Protein AF-A0AAW9QQY4-F1 (afdb_monomer_lite)

pLDDT: mean 72.46, std 7.48, range [55.44, 81.88]

Foldseek 3Di:
DDPVPDDAFDKDAAQDDPADVVGCVVVVVCVVQVNDHRFIKGWHAADPDPGRTDIHTD

Secondary structure (DSSP, 8-state):
--GGGPPTT-EEE-------TTTHHHHHHHHHTT--TTSEEEEEEE-SSSSSEEEEE-

Structure (mmCIF, N/CA/C/O backbone):
data_AF-A0AAW9QQY4-F1
#
_entry.id   AF-A0AAW9QQY4-F1
#
loop_
_atom_site.group_PDB
_atom_site.id
_atom_site.type_symbol
_atom_site.label_atom_id
_atom_site.label_alt_id
_atom_site.label_comp_id
_atom_site.label_asym_id
_atom_site.label_entity_id
_atom_site.label_seq_id
_atom_site.pdbx_PDB_ins_code
_atom_site.Cartn_x
_atom_site.Cartn_y
_atom_site.Cartn_z
_atom_site.occupancy
_atom_site.B_iso_or_equiv
_atom_site.auth_seq_id
_atom_site.auth_comp_id
_atom_site.auth_asym_id
_atom_site.auth_atom_id
_atom_site.pdbx_PDB_model_num
ATOM 1 N N . MET A 1 1 ? -6.844 9.980 -4.875 1.00 61.88 1 MET A N 1
ATOM 2 C CA . MET A 1 1 ? -6.475 9.495 -3.533 1.00 61.88 1 MET A CA 1
ATOM 3 C C . MET A 1 1 ? -5.360 8.476 -3.681 1.00 61.88 1 MET A C 1
ATOM 5 O O . MET A 1 1 ? -5.462 7.604 -4.534 1.00 61.88 1 MET A O 1
ATOM 9 N N . THR A 1 2 ? -4.302 8.607 -2.892 1.00 68.19 2 THR A N 1
ATOM 10 C CA . THR A 1 2 ? -3.121 7.734 -2.886 1.00 68.19 2 THR A CA 1
ATOM 11 C C . THR A 1 2 ? -3.021 6.985 -1.558 1.00 68.19 2 THR A C 1
ATOM 13 O O . THR A 1 2 ? -3.535 7.447 -0.542 1.00 68.19 2 THR A O 1
ATOM 16 N N . LEU A 1 3 ? -2.325 5.843 -1.531 1.00 70.06 3 LEU A N 1
ATOM 17 C CA . LEU A 1 3 ? -2.106 5.077 -0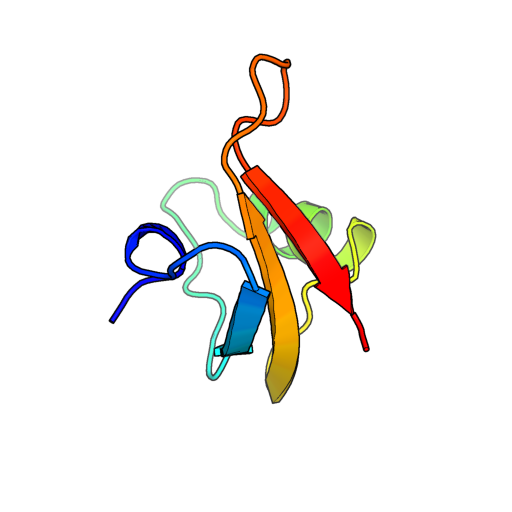.292 1.00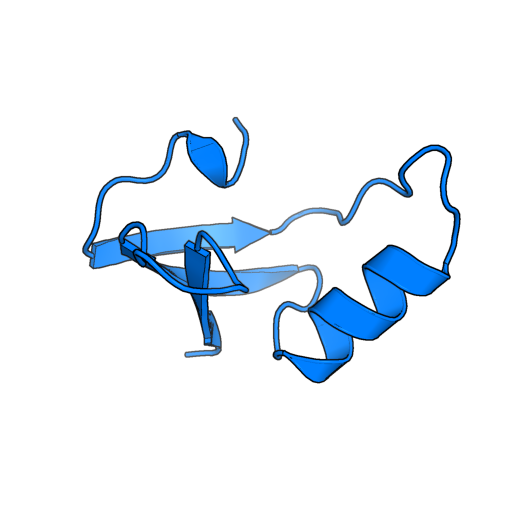 70.06 3 LEU A CA 1
ATOM 18 C C . LEU A 1 3 ? -1.415 5.900 0.813 1.00 70.06 3 LEU A C 1
ATOM 20 O O . LEU A 1 3 ? -1.595 5.623 1.994 1.00 70.06 3 LEU A O 1
ATOM 24 N N . SER A 1 4 ? -0.653 6.927 0.435 1.00 70.62 4 SER A N 1
ATOM 25 C CA . SER A 1 4 ? 0.018 7.872 1.335 1.00 70.62 4 SER A CA 1
ATOM 26 C C . SER A 1 4 ? -0.928 8.780 2.127 1.00 70.62 4 SER A C 1
ATOM 28 O O . SER A 1 4 ? -0.501 9.351 3.126 1.00 70.62 4 SER A O 1
ATOM 30 N N . GLU A 1 5 ? -2.184 8.918 1.700 1.00 75.38 5 GLU A N 1
ATOM 31 C CA . GLU A 1 5 ? -3.198 9.756 2.357 1.00 75.38 5 GLU A CA 1
ATOM 32 C C . GLU A 1 5 ? -4.047 8.967 3.369 1.00 75.38 5 GLU A C 1
ATOM 34 O O . GLU A 1 5 ? -4.905 9.543 4.035 1.00 75.38 5 GLU A O 1
ATOM 39 N N . LEU A 1 6 ? -3.818 7.654 3.503 1.00 75.44 6 LEU A N 1
ATOM 40 C CA . LEU A 1 6 ? -4.542 6.819 4.457 1.00 75.44 6 LEU A CA 1
ATOM 41 C C . LEU A 1 6 ? -4.132 7.116 5.897 1.00 75.44 6 LEU A C 1
ATOM 43 O O . LEU A 1 6 ? -2.951 7.256 6.221 1.00 75.44 6 LEU A O 1
ATOM 47 N N . LEU A 1 7 ? -5.121 7.130 6.787 1.00 79.31 7 LEU A N 1
ATOM 48 C CA . LEU A 1 7 ? -4.900 7.191 8.227 1.00 79.31 7 LEU A CA 1
ATOM 49 C C . LEU A 1 7 ? -4.645 5.785 8.792 1.00 79.31 7 LEU A C 1
ATOM 51 O O . LEU A 1 7 ? -5.220 4.811 8.296 1.00 79.31 7 LEU A O 1
ATOM 55 N N . PRO A 1 8 ? -3.808 5.640 9.835 1.00 79.50 8 PRO A N 1
ATOM 56 C CA . PRO A 1 8 ? -3.601 4.351 10.487 1.00 79.50 8 PRO A CA 1
ATOM 57 C C . PRO A 1 8 ? -4.935 3.720 10.905 1.00 79.50 8 PRO A C 1
ATOM 59 O O . PRO A 1 8 ? -5.773 4.360 11.535 1.00 79.50 8 PRO A O 1
ATOM 62 N N . GLY A 1 9 ? -5.136 2.458 10.540 1.00 79.06 9 GLY A N 1
ATOM 63 C CA . GLY A 1 9 ? -6.362 1.705 10.786 1.00 79.06 9 GLY A CA 1
ATOM 64 C C . GLY A 1 9 ? -7.406 1.788 9.669 1.00 79.06 9 GLY A C 1
ATOM 65 O O . GLY A 1 9 ? -8.303 0.943 9.670 1.00 79.06 9 GLY A O 1
ATOM 66 N N . GLN A 1 10 ? -7.288 2.717 8.711 1.00 80.00 10 GLN A N 1
ATOM 67 C CA . GLN A 1 10 ? -8.188 2.776 7.557 1.00 80.00 10 GLN A CA 1
ATOM 68 C C . GLN A 1 10 ? -7.947 1.618 6.588 1.00 80.00 10 GLN A C 1
ATOM 70 O O . GLN A 1 10 ? -6.823 1.147 6.391 1.00 80.00 10 GLN A O 1
ATOM 75 N N . THR A 1 11 ? -9.043 1.184 5.968 1.00 80.31 11 THR A N 1
ATOM 76 C CA . THR A 1 11 ? -9.041 0.188 4.898 1.00 80.31 11 THR A CA 1
ATOM 77 C C . THR A 1 11 ? -9.384 0.895 3.599 1.00 80.31 11 THR A C 1
ATOM 79 O O . THR A 1 11 ? -10.319 1.693 3.565 1.00 80.31 11 THR A O 1
ATOM 82 N N . ALA A 1 12 ? -8.637 0.609 2.540 1.00 80.31 12 ALA A N 1
ATOM 83 C CA . ALA A 1 12 ? -8.922 1.117 1.208 1.00 80.31 12 ALA A CA 1
ATOM 84 C C . ALA A 1 12 ? -8.826 0.003 0.180 1.00 80.31 12 ALA A C 1
ATOM 86 O O . ALA A 1 12 ? -8.033 -0.923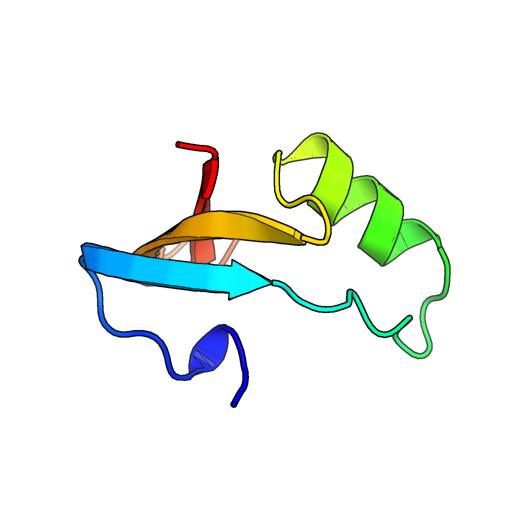 0.319 1.00 80.31 12 ALA A O 1
ATOM 87 N N . ILE A 1 13 ? -9.634 0.116 -0.864 1.00 80.31 13 ILE A N 1
ATOM 88 C CA . ILE A 1 13 ? -9.525 -0.740 -2.039 1.00 80.31 13 ILE A CA 1
ATOM 89 C C . ILE A 1 13 ? -8.484 -0.098 -2.949 1.00 80.31 13 ILE A C 1
ATOM 91 O O . ILE A 1 13 ? -8.546 1.107 -3.193 1.00 80.31 13 ILE A O 1
ATOM 95 N N . VAL A 1 14 ? -7.522 -0.887 -3.422 1.00 77.88 14 VAL A N 1
ATOM 96 C CA . VAL A 1 14 ? -6.553 -0.440 -4.428 1.00 77.88 14 VAL A CA 1
ATOM 97 C C . VAL A 1 14 ? -7.164 -0.713 -5.800 1.00 77.88 14 VAL A C 1
ATOM 99 O O . VAL A 1 14 ? -7.153 -1.866 -6.209 1.00 77.88 14 VAL A O 1
ATOM 102 N N . PRO A 1 15 ? -7.741 0.271 -6.513 1.00 71.00 15 PRO A N 1
ATOM 103 C CA . PRO A 1 15 ? -8.412 -0.004 -7.784 1.00 71.00 15 PRO A CA 1
ATOM 104 C C . PRO A 1 15 ? -7.418 -0.427 -8.871 1.00 71.00 15 PRO A C 1
ATOM 106 O O . PRO A 1 15 ? -7.710 -1.314 -9.664 1.00 71.00 15 PRO A O 1
ATOM 109 N N . GLU A 1 16 ? -6.229 0.173 -8.871 1.00 72.62 16 GLU A N 1
ATOM 110 C CA . GLU A 1 16 ? -5.207 -0.049 -9.885 1.00 72.62 16 GLU A CA 1
ATOM 111 C C . GLU A 1 16 ? -3.823 0.265 -9.307 1.00 72.62 16 GLU A C 1
ATOM 113 O O . GLU A 1 16 ? -3.653 1.224 -8.546 1.00 72.62 16 GLU A O 1
ATOM 118 N N . ILE A 1 17 ? -2.827 -0.545 -9.666 1.00 72.56 17 ILE A N 1
ATOM 119 C CA . ILE A 1 17 ? -1.417 -0.256 -9.407 1.00 72.56 17 ILE A CA 1
ATOM 120 C C . ILE A 1 17 ? -0.869 0.384 -10.677 1.00 72.56 17 ILE A C 1
ATOM 122 O O . ILE A 1 17 ? -0.518 -0.310 -11.627 1.00 72.56 17 ILE A O 1
ATOM 126 N N . LEU A 1 18 ? -0.812 1.715 -10.694 1.00 69.00 18 LEU A N 1
ATOM 127 C CA . LEU A 1 18 ? -0.199 2.436 -11.803 1.00 69.00 18 LEU A CA 1
ATOM 128 C C . LEU A 1 18 ? 1.292 2.102 -11.845 1.00 69.00 18 LEU A C 1
ATOM 130 O O . LEU A 1 18 ? 2.020 2.324 -10.870 1.00 69.00 18 LEU A O 1
ATOM 134 N N . GLU A 1 19 ? 1.741 1.564 -12.975 1.00 65.69 19 GLU A N 1
ATOM 135 C CA . GLU A 1 19 ? 3.151 1.276 -13.183 1.00 65.69 19 GLU A CA 1
ATOM 136 C C . GLU A 1 19 ? 3.949 2.577 -13.084 1.00 65.69 19 GLU A C 1
ATOM 138 O O . GLU A 1 19 ? 3.787 3.528 -13.849 1.00 65.69 19 GLU A O 1
ATOM 143 N N . SER A 1 20 ? 4.810 2.637 -12.073 1.00 64.62 20 SER A N 1
ATOM 144 C CA . SER A 1 20 ? 5.782 3.711 -11.939 1.00 64.62 20 SER A CA 1
ATOM 145 C C . SER A 1 20 ? 6.748 3.682 -13.128 1.00 64.62 20 SER A C 1
ATOM 147 O O . SER A 1 20 ? 6.942 2.648 -13.760 1.00 64.62 20 SER A O 1
ATOM 149 N N . ARG A 1 21 ? 7.481 4.776 -13.355 1.00 65.75 21 ARG A N 1
ATOM 150 C CA . ARG A 1 21 ? 8.632 4.857 -14.282 1.00 65.75 21 ARG A CA 1
ATOM 151 C C . ARG A 1 21 ? 9.692 3.745 -14.119 1.00 65.75 21 ARG A C 1
ATOM 153 O O . ARG A 1 21 ? 10.595 3.645 -14.938 1.00 65.75 21 ARG A O 1
ATOM 160 N N . TYR A 1 22 ? 9.612 2.951 -13.048 1.00 59.28 22 TYR A N 1
ATOM 161 C CA . TYR A 1 22 ? 10.454 1.787 -12.756 1.00 59.28 22 TYR A CA 1
ATOM 162 C C . TYR A 1 22 ? 9.858 0.439 -13.236 1.00 59.28 22 TYR A C 1
ATOM 164 O O . TYR A 1 22 ? 10.453 -0.608 -12.977 1.00 59.28 22 TYR A O 1
ATOM 172 N N . GLY A 1 23 ? 8.711 0.453 -13.926 1.00 67.62 23 GLY A N 1
ATOM 173 C CA . GLY A 1 23 ? 8.082 -0.699 -14.584 1.00 67.62 23 GLY A CA 1
ATOM 174 C C . GLY A 1 23 ? 7.508 -1.765 -13.643 1.00 67.62 23 GLY A C 1
ATOM 175 O O . GLY A 1 23 ? 7.278 -1.526 -12.451 1.00 67.62 23 GLY A O 1
ATOM 176 N N . GLN A 1 2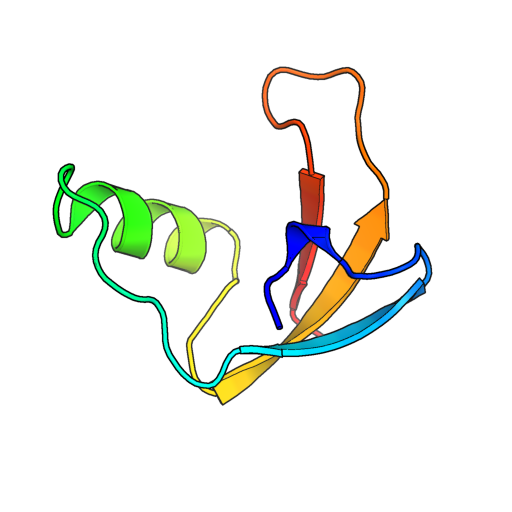4 ? 7.332 -2.976 -14.187 1.00 73.19 24 GLN A N 1
ATOM 177 C CA . GLN A 1 24 ? 6.733 -4.153 -13.534 1.00 73.19 24 GLN A CA 1
ATOM 178 C C . GLN A 1 24 ? 7.349 -4.517 -12.172 1.00 73.19 24 GLN A C 1
ATOM 180 O O . GLN A 1 24 ? 6.695 -5.127 -11.330 1.00 73.19 24 GLN A O 1
ATOM 185 N N . GLY A 1 25 ? 8.613 -4.154 -11.920 1.00 79.62 25 GLY A N 1
ATOM 186 C CA . GLY A 1 25 ? 9.324 -4.542 -10.698 1.00 79.62 25 GLY A CA 1
ATOM 187 C C . GLY A 1 25 ? 8.688 -4.003 -9.413 1.00 79.62 25 GLY A C 1
ATOM 188 O O . GLY A 1 25 ? 8.759 -4.653 -8.368 1.00 79.62 25 GLY A O 1
ATOM 189 N N . LEU A 1 26 ? 8.038 -2.836 -9.483 1.00 76.81 26 LEU A N 1
ATOM 190 C CA . LEU A 1 26 ? 7.307 -2.275 -8.347 1.00 76.81 26 LEU A CA 1
ATOM 191 C C . LEU A 1 26 ? 5.970 -2.994 -8.133 1.00 76.81 26 LEU A C 1
ATOM 193 O O . LEU A 1 26 ? 5.647 -3.314 -6.992 1.00 76.81 26 LEU A O 1
ATOM 197 N N . ALA A 1 27 ? 5.249 -3.313 -9.212 1.00 75.62 27 ALA A N 1
ATOM 198 C CA . ALA A 1 27 ? 4.022 -4.106 -9.149 1.00 75.62 27 ALA A CA 1
ATOM 199 C C . ALA A 1 27 ? 4.290 -5.493 -8.539 1.00 75.62 27 ALA A C 1
ATOM 201 O O . ALA A 1 27 ? 3.654 -5.856 -7.555 1.00 75.62 27 ALA A O 1
ATOM 202 N N . ASN A 1 28 ? 5.333 -6.192 -9.000 1.00 81.88 28 ASN A N 1
ATOM 203 C CA . ASN A 1 28 ? 5.722 -7.504 -8.470 1.00 81.88 28 ASN A CA 1
ATOM 204 C C . ASN A 1 28 ? 6.080 -7.456 -6.975 1.00 81.88 28 ASN A C 1
ATOM 206 O O . ASN A 1 28 ? 5.787 -8.389 -6.229 1.00 81.88 28 ASN A O 1
ATOM 210 N N . ARG A 1 29 ? 6.718 -6.373 -6.503 1.00 79.69 29 ARG A N 1
ATOM 211 C CA . ARG A 1 29 ? 7.003 -6.196 -5.067 1.00 79.69 29 ARG A CA 1
ATOM 212 C C . ARG A 1 29 ? 5.746 -5.941 -4.252 1.00 79.69 29 ARG A C 1
ATOM 214 O O . ARG A 1 29 ? 5.650 -6.456 -3.143 1.00 79.69 29 ARG A O 1
ATOM 221 N N . LEU A 1 30 ? 4.820 -5.136 -4.766 1.00 79.19 30 LEU A N 1
ATOM 222 C CA . LEU A 1 30 ? 3.543 -4.888 -4.099 1.00 79.19 30 LEU A CA 1
ATOM 223 C C . LEU A 1 30 ? 2.735 -6.186 -3.997 1.00 79.19 30 LEU A C 1
ATOM 225 O O . LEU A 1 30 ? 2.297 -6.529 -2.900 1.00 79.19 30 LEU A O 1
ATOM 229 N N . GLU A 1 31 ? 2.659 -6.962 -5.079 1.00 78.88 31 GLU A N 1
ATOM 230 C CA . GLU A 1 31 ? 2.018 -8.279 -5.078 1.00 78.88 31 GLU A CA 1
ATOM 231 C C . GLU A 1 31 ? 2.679 -9.249 -4.092 1.00 78.88 31 GLU A C 1
ATOM 233 O O . GLU A 1 31 ? 1.981 -9.891 -3.310 1.00 78.88 31 GLU A O 1
ATOM 238 N N . ALA A 1 32 ? 4.016 -9.310 -4.049 1.00 80.69 32 ALA A N 1
ATOM 239 C CA . ALA A 1 32 ? 4.749 -10.137 -3.086 1.00 80.69 32 ALA A CA 1
ATOM 240 C C . ALA A 1 32 ? 4.510 -9.726 -1.618 1.00 80.69 32 ALA A C 1
ATOM 242 O O . ALA A 1 32 ? 4.678 -10.541 -0.713 1.00 80.69 32 ALA A O 1
ATOM 243 N N . MET A 1 33 ? 4.098 -8.478 -1.369 1.00 75.56 33 MET A N 1
ATOM 244 C CA . MET A 1 33 ? 3.663 -7.994 -0.052 1.00 75.56 33 MET A CA 1
ATOM 245 C C . MET A 1 33 ? 2.157 -8.192 0.200 1.00 75.56 33 MET A C 1
ATOM 247 O O . MET A 1 33 ? 1.649 -7.769 1.238 1.00 75.56 33 MET A O 1
ATOM 251 N N . GLY A 1 34 ? 1.432 -8.821 -0.728 1.00 76.19 34 GLY A N 1
ATOM 252 C CA . GLY A 1 34 ? -0.011 -9.048 -0.644 1.00 76.19 34 GLY A CA 1
ATOM 253 C C . GLY A 1 34 ? -0.864 -7.837 -1.035 1.00 76.19 34 GLY A C 1
ATOM 254 O O . GLY A 1 34 ? -2.076 -7.860 -0.841 1.00 76.19 34 GLY A O 1
ATOM 255 N N . ILE A 1 35 ? -0.260 -6.783 -1.586 1.00 79.56 35 ILE A N 1
ATOM 256 C CA . ILE A 1 35 ? -0.968 -5.609 -2.104 1.00 79.56 35 ILE A CA 1
ATOM 257 C C . ILE A 1 35 ? -1.336 -5.911 -3.556 1.00 79.56 35 ILE A C 1
ATOM 259 O O . ILE A 1 35 ? -0.512 -5.778 -4.457 1.00 79.56 35 ILE A O 1
ATOM 263 N N . ILE A 1 36 ? -2.574 -6.354 -3.765 1.00 78.44 36 ILE A N 1
ATOM 264 C CA . ILE A 1 36 ? -3.090 -6.785 -5.068 1.00 78.44 36 ILE A CA 1
ATOM 265 C C . ILE A 1 36 ? -4.193 -5.817 -5.500 1.00 78.44 36 ILE A C 1
ATOM 267 O O . ILE A 1 36 ? -5.004 -5.384 -4.675 1.00 78.44 36 ILE A O 1
ATOM 271 N N . SER A 1 37 ? -4.241 -5.497 -6.793 1.00 75.25 37 SER A N 1
ATOM 272 C CA . SER A 1 37 ? -5.328 -4.705 -7.369 1.00 75.25 37 SER A CA 1
ATOM 273 C C . SER A 1 37 ? -6.693 -5.319 -7.047 1.00 75.25 37 SER A C 1
ATOM 275 O O . SER A 1 37 ? -6.878 -6.536 -7.024 1.00 75.25 37 SER A O 1
ATOM 277 N N . ASN A 1 38 ? -7.658 -4.447 -6.795 1.00 77.88 38 ASN A N 1
ATOM 278 C CA . ASN A 1 38 ? -9.030 -4.740 -6.410 1.00 77.88 38 ASN A CA 1
ATOM 279 C C . ASN A 1 38 ? -9.195 -5.534 -5.100 1.00 77.88 38 ASN A C 1
ATOM 281 O O . ASN A 1 38 ? -10.273 -6.065 -4.832 1.00 77.88 38 ASN A O 1
A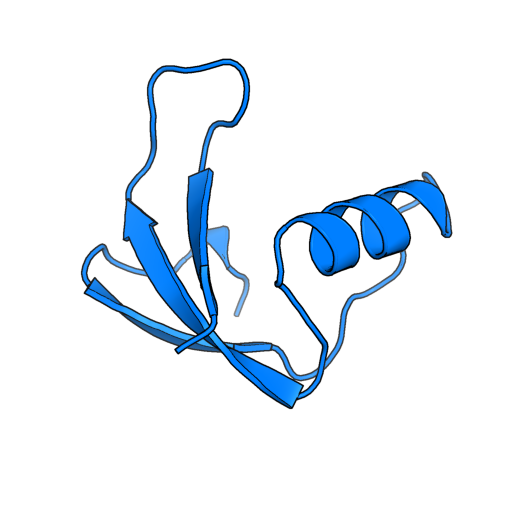TOM 285 N N . LYS A 1 39 ? -8.153 -5.607 -4.259 1.00 78.00 39 LYS A N 1
ATOM 286 C CA . LYS A 1 39 ? -8.262 -6.138 -2.896 1.00 78.00 39 LYS A CA 1
ATOM 287 C C . LYS A 1 39 ? -8.246 -5.021 -1.852 1.00 78.00 39 LYS A C 1
ATOM 289 O O . LYS A 1 39 ? -7.571 -4.003 -2.043 1.00 78.00 39 LYS A O 1
ATOM 294 N N . PRO A 1 40 ? -8.993 -5.189 -0.746 1.00 78.31 40 PRO A N 1
ATOM 295 C CA . PRO A 1 40 ? -8.915 -4.278 0.379 1.00 78.31 40 PRO A CA 1
ATOM 296 C C . PRO A 1 40 ? -7.557 -4.420 1.068 1.00 78.31 40 PRO A C 1
ATOM 298 O O . PRO A 1 40 ? -7.089 -5.517 1.367 1.00 78.31 40 PRO A O 1
ATOM 301 N N . VAL A 1 41 ? -6.937 -3.282 1.346 1.00 81.69 41 VAL A N 1
ATOM 302 C CA . VAL A 1 41 ? -5.667 -3.183 2.053 1.00 81.69 41 VAL A CA 1
ATOM 303 C C . VAL A 1 41 ? -5.880 -2.328 3.287 1.00 81.69 41 VAL A C 1
ATOM 305 O O . VAL A 1 41 ? -6.440 -1.230 3.214 1.00 81.69 41 VAL A O 1
ATOM 308 N N . ARG A 1 42 ? -5.417 -2.823 4.436 1.00 81.50 42 ARG A N 1
ATOM 309 C CA . ARG A 1 42 ? -5.441 -2.063 5.684 1.00 81.50 42 ARG A CA 1
ATOM 310 C C . ARG A 1 42 ? -4.100 -1.382 5.905 1.00 81.50 42 ARG A C 1
ATOM 312 O O . ARG A 1 42 ? -3.060 -2.041 5.888 1.00 81.50 42 ARG A O 1
ATOM 319 N N . TYR A 1 43 ? -4.125 -0.072 6.127 1.00 81.31 43 TYR A N 1
ATOM 320 C CA . TYR A 1 43 ? -2.928 0.688 6.465 1.00 81.31 43 TYR A CA 1
ATOM 321 C C . TYR A 1 43 ? -2.699 0.666 7.973 1.00 81.31 43 TYR A C 1
ATOM 323 O O . TYR A 1 43 ? -3.573 1.047 8.747 1.00 81.31 43 TYR A O 1
ATOM 331 N N . PHE A 1 44 ? -1.516 0.236 8.406 1.00 72.81 44 PHE A N 1
ATOM 332 C CA . PHE A 1 44 ? -1.167 0.159 9.829 1.00 72.81 44 PHE A CA 1
ATOM 333 C C . PHE A 1 44 ? -0.360 1.362 10.319 1.00 72.81 44 PHE A C 1
ATOM 335 O O . PHE A 1 44 ? -0.153 1.508 11.520 1.00 72.81 44 PHE A O 1
ATOM 342 N N . GLY A 1 45 ? 0.081 2.235 9.412 1.00 70.62 45 GLY A N 1
ATOM 343 C CA . GLY A 1 45 ? 0.888 3.404 9.740 1.00 70.62 45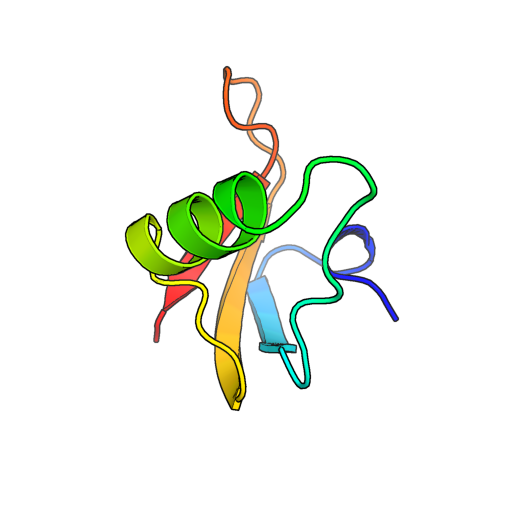 GLY A CA 1
ATOM 344 C C . GLY A 1 45 ? 2.279 3.381 9.112 1.00 70.62 45 GLY A C 1
ATOM 345 O O . GLY A 1 45 ? 2.699 2.427 8.446 1.00 70.62 45 GLY A O 1
ATOM 346 N N . LYS A 1 46 ? 2.997 4.484 9.329 1.00 67.25 46 LYS A N 1
ATOM 347 C CA . LYS A 1 46 ? 4.352 4.693 8.826 1.00 67.25 46 LYS A CA 1
ATOM 348 C C . LYS A 1 46 ? 5.342 3.990 9.755 1.00 67.25 46 LYS A C 1
ATOM 350 O O . LYS A 1 46 ? 5.315 4.223 10.962 1.00 67.25 46 LYS A O 1
ATOM 355 N N . ARG A 1 47 ? 6.218 3.140 9.217 1.00 61.34 47 ARG A N 1
ATOM 356 C CA . ARG A 1 47 ? 7.296 2.498 9.989 1.00 61.34 47 ARG A CA 1
ATOM 357 C C . ARG A 1 47 ? 8.611 3.246 9.790 1.00 61.34 47 ARG A C 1
ATOM 359 O O . ARG A 1 47 ? 8.932 3.677 8.687 1.00 61.34 47 ARG A O 1
ATOM 366 N N . VAL A 1 48 ? 9.399 3.351 10.859 1.00 56.66 48 VAL A N 1
ATOM 367 C CA . VAL A 1 48 ? 10.795 3.819 10.812 1.00 56.66 48 VAL A CA 1
ATOM 368 C C . VAL A 1 48 ? 11.678 2.615 10.458 1.00 56.66 48 VAL A C 1
ATOM 370 O O . VAL A 1 48 ? 12.371 2.056 11.296 1.00 56.66 48 VAL A O 1
ATOM 373 N N . SER A 1 49 ? 11.533 2.100 9.239 1.00 55.44 49 SER A N 1
ATOM 374 C CA . SER A 1 49 ? 12.266 0.934 8.729 1.00 55.44 49 SER A CA 1
ATOM 375 C C . SER A 1 49 ? 12.464 1.080 7.218 1.00 55.44 49 SER A C 1
ATOM 377 O O . SER A 1 49 ? 11.856 1.951 6.597 1.00 55.44 49 SER A O 1
ATOM 379 N N . ALA A 1 50 ? 13.294 0.220 6.618 1.00 57.72 50 ALA A N 1
ATOM 380 C CA . ALA A 1 50 ? 13.571 0.176 5.180 1.00 57.72 50 ALA A CA 1
ATOM 381 C C . ALA A 1 50 ? 12.299 0.137 4.302 1.00 57.72 50 ALA A C 1
ATOM 383 O O . ALA A 1 50 ? 12.336 0.567 3.152 1.00 57.72 50 ALA A O 1
ATOM 384 N N . ALA A 1 51 ? 11.169 -0.322 4.853 1.00 60.78 51 ALA A N 1
ATOM 385 C CA . ALA A 1 51 ? 9.842 -0.125 4.284 1.00 60.78 51 ALA A CA 1
ATOM 386 C C . ALA A 1 51 ? 9.097 0.978 5.068 1.00 60.78 51 ALA A C 1
ATOM 388 O O . ALA A 1 51 ? 8.662 0.729 6.198 1.00 60.78 51 ALA A O 1
ATOM 389 N N . PRO A 1 52 ? 8.921 2.185 4.498 1.00 63.91 52 PRO A N 1
ATOM 390 C CA . PRO A 1 52 ? 8.330 3.310 5.221 1.00 63.91 52 PRO A CA 1
ATOM 391 C C . PRO A 1 52 ? 6.842 3.127 5.551 1.00 63.91 52 PRO A C 1
ATOM 393 O O . PRO A 1 52 ? 6.332 3.839 6.410 1.00 63.91 52 PRO A O 1
ATOM 396 N N . TYR A 1 53 ? 6.136 2.177 4.931 1.00 69.62 53 TYR A N 1
ATOM 397 C CA . TYR A 1 53 ? 4.697 1.964 5.119 1.00 69.62 53 TYR A CA 1
ATOM 398 C C . TYR A 1 53 ? 4.383 0.494 5.406 1.00 69.62 53 TYR A C 1
ATOM 400 O O . TYR A 1 53 ? 4.948 -0.393 4.768 1.00 69.62 53 TYR A O 1
ATOM 408 N N . ALA A 1 54 ? 3.477 0.243 6.355 1.00 69.12 54 ALA A N 1
ATOM 409 C CA . ALA A 1 54 ? 3.019 -1.099 6.703 1.00 69.12 54 ALA A CA 1
ATOM 410 C C . ALA A 1 54 ? 1.571 -1.329 6.246 1.00 69.12 54 ALA A C 1
ATOM 412 O O . ALA A 1 54 ? 0.662 -0.589 6.634 1.00 69.12 54 ALA A O 1
ATOM 413 N N . PHE A 1 55 ? 1.367 -2.389 5.465 1.00 73.69 55 PHE A N 1
ATOM 414 C CA . PHE A 1 55 ? 0.079 -2.804 4.917 1.00 73.69 55 PHE A CA 1
ATOM 415 C C . PHE A 1 55 ? -0.115 -4.313 5.104 1.00 73.69 55 PHE A C 1
ATOM 417 O O . PHE A 1 55 ? 0.868 -5.048 5.167 1.00 73.69 55 PHE A O 1
ATOM 424 N N . ALA A 1 56 ? -1.365 -4.772 5.170 1.00 68.38 56 ALA A N 1
ATOM 425 C CA . ALA A 1 56 ? -1.699 -6.194 5.080 1.00 68.38 56 ALA A CA 1
ATOM 426 C C . ALA A 1 56 ? -2.980 -6.392 4.262 1.00 68.38 56 ALA A C 1
ATOM 428 O O . ALA A 1 56 ? -3.896 -5.563 4.336 1.00 68.38 56 ALA A O 1
ATOM 429 N N . SER A 1 57 ? -3.022 -7.493 3.504 1.00 62.19 57 SER A N 1
ATOM 430 C CA . SER A 1 57 ? -4.256 -8.009 2.907 1.00 62.19 57 SER A CA 1
ATOM 431 C C . SER A 1 57 ? -5.141 -8.538 4.027 1.00 62.19 57 SER A C 1
ATOM 433 O O . SER A 1 57 ? -4.661 -9.269 4.897 1.00 62.19 57 SER A O 1
ATOM 435 N N . VAL A 1 58 ? -6.410 -8.145 4.000 1.00 57.78 58 VAL A N 1
ATOM 436 C CA . VAL A 1 58 ? -7.460 -8.696 4.867 1.00 57.78 58 VAL A CA 1
ATOM 437 C C . VAL A 1 58 ? -8.170 -9.819 4.126 1.00 57.78 58 VAL A C 1
ATOM 439 O O . VAL A 1 58 ? -8.309 -9.690 2.887 1.00 57.78 58 VAL A O 1
#

Organism: NCBI:txid1427578

InterPro domains:
  IPR007167 Ferrous iron transporter FeoA-like domain [PF04023] (1-50)
  IPR038157 Ferrous iron transporter, core domain [G3DSA:2.30.30.90] (1-57)

Sequence (58 aa):
MTLSELLPGQTAIVPEILESRYGQGLANRLEAMGIISNKPVRYFGKRVSAAPYAFASV

Radius of gyration: 11.08 Å; chains: 1; bounding box: 23×20×25 Å